Protein AF-A0A1W1Y326-F1 (afdb_monomer)

Solvent-accessible surface area (backbone atoms only — not comparable to full-atom values): 4362 Å² total; per-residue (Å²): 136,82,73,78,76,71,66,45,72,48,74,52,57,24,36,29,44,70,83,86,87,51,44,30,34,45,27,91,88,68,53,65,34,40,48,54,65,90,85,68,70,69,90,45,54,77,33,52,30,35,38,31,28,32,39,46,87,91,48,31,29,42,54,81,45,77,44,77,51,81,78,82,125

Structure (mmCIF, N/CA/C/O backbone):
data_AF-A0A1W1Y326-F1
#
_entry.id   AF-A0A1W1Y326-F1
#
loop_
_atom_site.group_PDB
_atom_site.id
_atom_site.type_symbol
_atom_site.label_atom_id
_atom_site.label_alt_id
_atom_site.label_comp_id
_atom_site.label_asym_id
_atom_site.label_entity_id
_atom_site.label_seq_id
_atom_site.pdbx_PDB_ins_code
_atom_site.Cartn_x
_atom_site.Cartn_y
_atom_site.Cartn_z
_atom_site.occu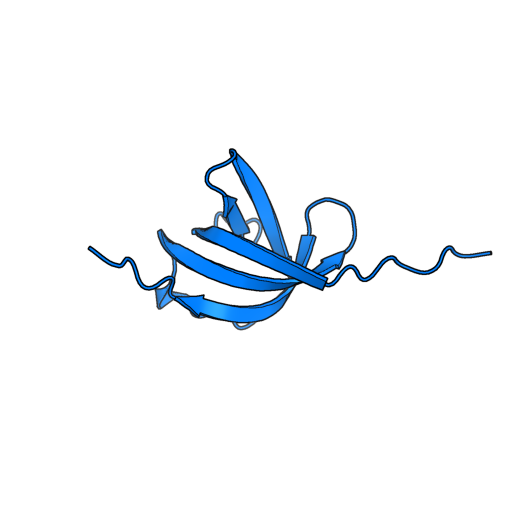pancy
_atom_site.B_iso_or_equiv
_atom_site.auth_seq_id
_atom_site.auth_comp_id
_atom_site.auth_asym_id
_atom_site.auth_atom_id
_atom_site.pdbx_PDB_model_num
ATOM 1 N N . MET A 1 1 ? 27.674 -6.658 -15.387 1.00 39.78 1 MET A N 1
ATOM 2 C CA . MET A 1 1 ? 27.045 -7.624 -14.463 1.00 39.78 1 MET A CA 1
ATOM 3 C C . MET A 1 1 ? 25.968 -6.859 -13.712 1.00 39.78 1 MET A C 1
ATOM 5 O O . MET A 1 1 ? 26.295 -6.154 -12.770 1.00 39.78 1 MET A O 1
ATOM 9 N N . PHE A 1 2 ? 24.730 -6.851 -14.210 1.00 45.06 2 PHE A N 1
ATOM 10 C CA . PHE A 1 2 ? 23.638 -6.145 -13.536 1.00 45.06 2 PHE A CA 1
ATOM 11 C C . PHE A 1 2 ? 23.128 -7.056 -12.427 1.00 45.06 2 PHE A C 1
ATOM 13 O O . PHE A 1 2 ? 22.704 -8.178 -12.700 1.00 45.06 2 PHE A O 1
ATOM 20 N N . GLY A 1 3 ? 23.309 -6.611 -11.184 1.00 40.66 3 GLY A N 1
ATOM 21 C CA . GLY A 1 3 ? 22.919 -7.353 -9.997 1.00 40.66 3 GLY A CA 1
ATOM 22 C C . GLY A 1 3 ? 21.458 -7.764 -10.097 1.00 40.66 3 GLY A C 1
ATOM 23 O O . GLY A 1 3 ? 20.599 -6.938 -10.392 1.00 40.66 3 GLY A O 1
ATOM 24 N N . ASN A 1 4 ? 21.230 -9.056 -9.888 1.00 47.72 4 ASN A N 1
ATOM 25 C CA . ASN A 1 4 ? 19.940 -9.682 -9.658 1.00 47.72 4 ASN A CA 1
ATOM 26 C C . ASN A 1 4 ? 19.064 -8.736 -8.823 1.00 47.72 4 ASN A C 1
ATOM 28 O O . ASN A 1 4 ? 19.371 -8.500 -7.653 1.00 47.72 4 ASN A O 1
ATOM 32 N N . GLY A 1 5 ? 18.049 -8.128 -9.444 1.00 49.09 5 GLY A N 1
ATOM 33 C CA . GLY A 1 5 ? 17.117 -7.259 -8.741 1.00 49.09 5 GLY A CA 1
ATOM 34 C C . GLY A 1 5 ? 16.529 -8.068 -7.598 1.00 49.09 5 GLY A C 1
ATOM 35 O O . GLY A 1 5 ? 15.859 -9.070 -7.840 1.00 49.09 5 GLY A O 1
ATOM 36 N N . ASN A 1 6 ? 16.851 -7.693 -6.360 1.00 57.97 6 ASN A N 1
ATOM 37 C CA . ASN A 1 6 ? 16.282 -8.312 -5.173 1.00 57.97 6 ASN A CA 1
ATOM 38 C C . ASN A 1 6 ? 14.793 -7.978 -5.160 1.00 57.97 6 ASN A C 1
ATOM 40 O O . ASN A 1 6 ? 14.372 -7.024 -4.517 1.00 57.97 6 ASN A O 1
ATOM 44 N N . ASN A 1 7 ? 14.005 -8.760 -5.893 1.00 67.19 7 ASN A N 1
ATOM 45 C CA . ASN A 1 7 ? 12.559 -8.669 -5.924 1.00 67.19 7 ASN A CA 1
ATOM 46 C C . ASN A 1 7 ? 12.023 -9.285 -4.626 1.00 67.19 7 ASN A C 1
ATOM 48 O O . ASN A 1 7 ? 11.437 -10.371 -4.605 1.00 67.19 7 ASN A O 1
ATOM 52 N N . ARG A 1 8 ? 12.367 -8.653 -3.500 1.00 87.38 8 ARG A N 1
ATOM 53 C CA . ARG A 1 8 ? 12.043 -9.142 -2.169 1.00 87.38 8 ARG A CA 1
ATOM 54 C C . ARG A 1 8 ? 10.539 -9.015 -1.995 1.00 87.38 8 ARG A C 1
ATOM 56 O O . ARG A 1 8 ? 10.001 -7.912 -1.950 1.00 87.38 8 ARG A O 1
ATOM 63 N N . ARG A 1 9 ? 9.871 -10.162 -1.88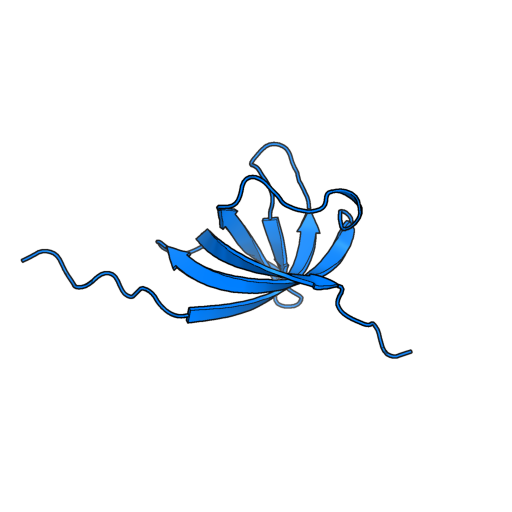4 1.00 92.44 9 ARG A N 1
ATOM 64 C CA . ARG A 1 9 ? 8.460 -10.223 -1.505 1.00 92.44 9 ARG A CA 1
ATOM 65 C C . ARG A 1 9 ? 8.314 -9.721 -0.078 1.00 92.44 9 ARG A C 1
ATOM 67 O O . ARG A 1 9 ? 9.051 -10.163 0.807 1.00 92.44 9 ARG A O 1
ATOM 74 N N . MET A 1 10 ? 7.369 -8.821 0.146 1.00 93.12 10 MET A N 1
ATOM 75 C CA . MET A 1 10 ? 7.079 -8.316 1.478 1.00 93.12 10 MET A CA 1
ATOM 76 C C . MET A 1 10 ? 5.601 -7.991 1.651 1.00 93.12 10 MET A C 1
ATOM 78 O O . MET A 1 10 ? 4.874 -7.764 0.684 1.00 93.12 10 MET A O 1
ATOM 82 N N . ARG A 1 11 ? 5.191 -7.976 2.918 1.00 94.44 11 ARG A N 1
ATOM 83 C CA . ARG A 1 11 ? 3.869 -7.574 3.381 1.00 94.44 11 ARG A CA 1
ATOM 84 C C . ARG A 1 11 ? 4.043 -6.347 4.270 1.00 94.44 11 ARG A C 1
ATOM 86 O O . ARG A 1 11 ? 4.846 -6.393 5.200 1.00 94.44 11 ARG A O 1
ATOM 93 N N . VAL A 1 12 ? 3.312 -5.276 3.981 1.00 94.62 12 VAL A N 1
ATOM 94 C CA . VAL A 1 12 ? 3.365 -4.004 4.716 1.00 94.62 12 VAL A CA 1
ATOM 95 C C . VAL A 1 12 ? 1.967 -3.666 5.204 1.00 94.62 12 VAL A C 1
ATOM 97 O O . VAL A 1 12 ? 1.002 -3.809 4.457 1.00 94.62 12 VAL A O 1
ATOM 100 N N . SER A 1 13 ? 1.857 -3.218 6.451 1.00 95.75 13 SER A N 1
ATOM 101 C CA . SER A 1 13 ? 0.591 -2.788 7.042 1.00 95.75 13 SER A CA 1
ATOM 102 C C . SER A 1 13 ? 0.710 -1.367 7.567 1.00 95.75 13 SER A C 1
ATOM 104 O O . SER A 1 13 ? 1.707 -1.027 8.202 1.00 95.75 13 SER A O 1
ATOM 106 N N . GLY A 1 14 ? -0.325 -0.564 7.352 1.00 95.56 14 GLY A N 1
ATOM 107 C CA . GLY A 1 14 ? -0.364 0.822 7.800 1.00 95.56 14 GLY A CA 1
ATOM 108 C C . GLY A 1 14 ? -1.581 1.559 7.257 1.00 95.56 14 GLY A C 1
ATOM 109 O O . GLY A 1 14 ? -2.507 0.931 6.743 1.00 95.56 14 GLY A O 1
ATOM 110 N N . VAL A 1 15 ? -1.593 2.880 7.405 1.00 96.06 15 VAL A N 1
ATOM 111 C CA . VAL A 1 15 ? -2.677 3.736 6.905 1.00 96.06 15 VAL A CA 1
ATOM 112 C C . VAL A 1 15 ? -2.436 4.045 5.432 1.00 96.06 15 VAL A C 1
ATOM 114 O O . VAL A 1 15 ? -1.350 4.509 5.086 1.00 96.06 15 VAL A O 1
ATOM 117 N N . LEU A 1 16 ? -3.436 3.778 4.586 1.00 94.50 16 LEU A N 1
ATOM 118 C CA . LEU A 1 16 ? -3.405 4.123 3.166 1.00 94.50 16 LEU A CA 1
ATOM 119 C C . LEU A 1 16 ? -3.716 5.612 2.972 1.00 94.50 16 LEU A C 1
ATOM 121 O O . LEU A 1 16 ? -4.726 6.103 3.474 1.00 94.50 16 LEU A O 1
ATOM 125 N N . SER A 1 17 ? -2.889 6.299 2.194 1.00 93.12 17 SER A N 1
ATOM 126 C CA . SER A 1 17 ? -3.042 7.716 1.859 1.00 93.12 17 SER A CA 1
ATOM 127 C C . SER A 1 17 ? -2.820 7.948 0.366 1.00 93.12 17 SER A C 1
ATOM 129 O O . SER A 1 17 ? -2.149 7.157 -0.292 1.00 93.12 17 SER A O 1
ATOM 131 N N . ASP A 1 18 ? -3.348 9.055 -0.149 1.00 90.00 18 ASP A N 1
ATOM 132 C CA . ASP A 1 18 ? -2.998 9.612 -1.458 1.00 90.00 18 ASP A CA 1
ATOM 133 C C . ASP A 1 18 ? -2.824 11.125 -1.290 1.00 90.00 18 ASP A C 1
ATOM 135 O O . ASP A 1 18 ? -3.784 11.852 -1.031 1.00 90.00 18 ASP A O 1
ATOM 139 N N . ASP A 1 19 ? -1.577 11.588 -1.337 1.00 81.25 19 ASP A N 1
ATOM 140 C CA . ASP A 1 19 ? -1.178 12.974 -1.071 1.00 81.25 19 ASP A CA 1
ATOM 141 C C . ASP A 1 19 ? -0.723 13.713 -2.342 1.00 81.25 19 ASP A C 1
ATOM 143 O O . ASP A 1 19 ? -0.053 14.744 -2.276 1.00 81.25 19 ASP A O 1
ATOM 147 N N . GLY A 1 20 ? -1.108 13.211 -3.522 1.00 78.38 20 GLY A N 1
ATOM 148 C CA . GLY A 1 20 ? -0.759 13.799 -4.820 1.00 78.38 20 GLY A CA 1
ATOM 149 C C . GLY A 1 20 ? 0.597 13.346 -5.371 1.00 78.38 20 GLY A C 1
ATOM 150 O O . GLY A 1 20 ? 0.911 13.633 -6.528 1.00 78.38 20 GLY A O 1
ATOM 151 N N . HIS A 1 21 ? 1.373 12.587 -4.590 1.00 78.06 21 HIS A N 1
ATOM 152 C CA . HIS A 1 21 ? 2.543 11.839 -5.063 1.00 78.06 21 HIS A CA 1
ATOM 153 C C . HIS A 1 21 ? 2.203 10.398 -5.476 1.00 78.06 21 HIS A C 1
ATOM 155 O O . HIS A 1 21 ? 3.079 9.663 -5.944 1.00 78.06 21 HIS A O 1
ATOM 161 N N . GLY A 1 22 ? 0.925 10.031 -5.362 1.00 85.69 22 GLY A N 1
ATOM 162 C CA . GLY A 1 22 ? 0.404 8.694 -5.573 1.00 85.69 22 GLY A CA 1
ATOM 163 C C . GLY A 1 22 ? 0.115 7.979 -4.251 1.00 85.69 22 GLY A C 1
ATOM 164 O O . GLY A 1 22 ? 0.400 8.491 -3.167 1.00 85.69 22 GLY A O 1
ATOM 165 N N . PRO A 1 23 ? -0.448 6.770 -4.335 1.00 92.25 23 PRO A N 1
ATOM 166 C CA . PRO A 1 23 ? -0.854 6.018 -3.162 1.00 92.25 23 PRO A CA 1
ATOM 167 C C . PRO A 1 23 ? 0.349 5.600 -2.308 1.00 92.25 23 PRO A C 1
ATOM 169 O O . PRO A 1 23 ? 1.367 5.124 -2.819 1.00 92.25 23 PRO A O 1
ATOM 172 N N . SER A 1 24 ? 0.215 5.723 -0.990 1.00 94.38 24 SER A N 1
ATOM 173 C CA . SER A 1 24 ? 1.262 5.380 -0.028 1.00 94.38 24 SER A CA 1
ATOM 174 C C . SER A 1 24 ? 0.714 4.722 1.237 1.00 94.38 24 SER A C 1
ATOM 176 O O . SER A 1 24 ? -0.462 4.859 1.571 1.00 94.38 24 SER A O 1
ATOM 178 N N . ILE A 1 25 ? 1.573 3.989 1.951 1.00 94.38 25 ILE A N 1
ATOM 179 C CA . ILE A 1 25 ? 1.285 3.456 3.286 1.00 94.38 25 ILE A CA 1
ATOM 180 C C . ILE A 1 25 ? 2.254 4.033 4.305 1.00 94.38 25 ILE A C 1
ATOM 182 O O . ILE A 1 25 ? 3.464 3.842 4.187 1.00 94.38 25 ILE A O 1
ATOM 186 N N . LEU A 1 26 ? 1.701 4.655 5.347 1.00 96.25 26 LEU A N 1
ATOM 187 C CA . LEU A 1 26 ? 2.436 5.004 6.558 1.00 96.25 26 LEU A CA 1
ATOM 188 C C . LEU A 1 26 ? 2.278 3.887 7.593 1.00 96.25 26 LEU A C 1
ATOM 190 O O . LEU A 1 26 ? 1.173 3.597 8.058 1.00 96.25 26 LEU A O 1
ATOM 194 N N . THR A 1 27 ? 3.388 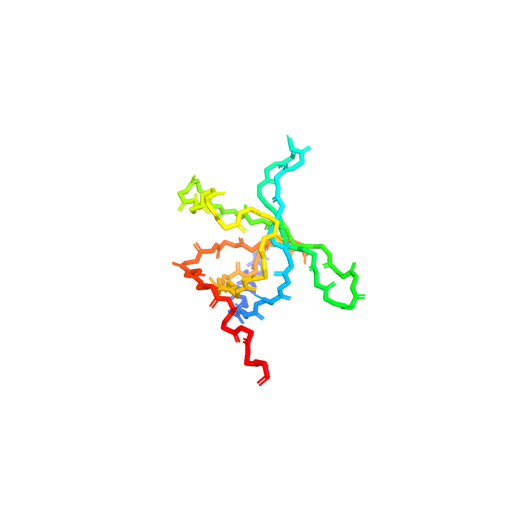3.246 7.934 1.00 95.88 27 THR A N 1
ATOM 195 C CA . THR A 1 27 ? 3.447 2.180 8.943 1.00 95.88 27 THR A CA 1
ATOM 196 C C . THR A 1 27 ? 3.454 2.743 10.367 1.00 95.88 27 THR A C 1
ATOM 198 O O . THR A 1 27 ? 3.788 3.906 10.589 1.00 95.88 27 THR A O 1
ATOM 201 N N . ASP A 1 28 ? 3.162 1.900 11.363 1.00 94.50 28 ASP A N 1
ATOM 202 C CA . ASP A 1 28 ? 3.230 2.297 12.781 1.00 94.50 28 ASP A CA 1
ATOM 203 C C . ASP A 1 28 ? 4.652 2.645 13.247 1.00 94.50 28 ASP A C 1
ATOM 205 O O . ASP A 1 28 ? 4.819 3.379 14.219 1.00 94.50 28 ASP A O 1
ATOM 209 N N . SER A 1 29 ? 5.680 2.119 12.570 1.00 95.19 29 SER A N 1
ATOM 210 C CA . SER A 1 29 ? 7.083 2.475 12.816 1.00 95.19 29 SER A CA 1
ATOM 211 C C . SER A 1 29 ? 7.466 3.836 12.229 1.00 95.19 29 SER A C 1
ATOM 213 O O . SER A 1 29 ? 8.566 4.314 12.494 1.00 95.19 29 SER A O 1
ATOM 215 N N . GLY A 1 30 ? 6.571 4.476 11.469 1.00 95.56 30 GLY A N 1
ATOM 216 C CA . GLY A 1 30 ? 6.817 5.753 10.803 1.00 95.56 30 GLY A CA 1
ATOM 217 C C . GLY A 1 30 ? 7.461 5.628 9.422 1.00 95.56 30 GLY A C 1
ATOM 218 O O . GLY A 1 30 ? 7.753 6.649 8.804 1.00 95.56 30 GLY A O 1
ATOM 219 N N . ASP A 1 31 ? 7.661 4.409 8.911 1.00 94.50 31 ASP A N 1
ATOM 220 C CA . ASP A 1 31 ? 8.155 4.196 7.550 1.00 94.50 31 ASP A CA 1
ATOM 221 C C . ASP A 1 31 ? 7.045 4.470 6.532 1.00 94.50 31 ASP A C 1
ATOM 223 O O . ASP A 1 31 ? 5.918 3.982 6.694 1.00 94.50 31 ASP A O 1
ATOM 227 N N . LEU A 1 32 ? 7.387 5.206 5.473 1.00 94.50 32 LEU A N 1
ATOM 228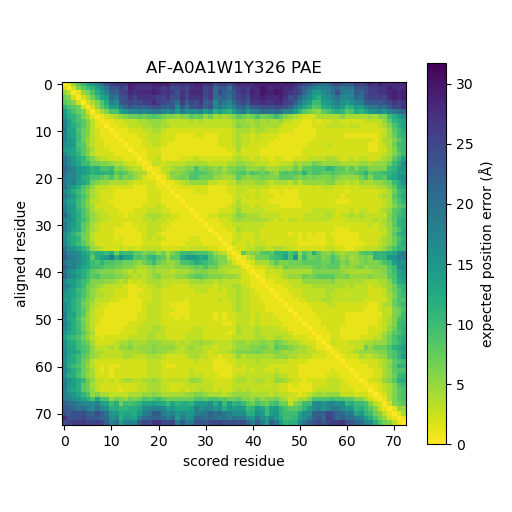 C CA . LEU A 1 32 ? 6.509 5.499 4.344 1.00 94.50 32 LEU A CA 1
ATOM 229 C C . LEU A 1 32 ? 6.863 4.599 3.157 1.00 94.50 32 LEU A C 1
ATOM 231 O O . LEU A 1 32 ? 8.020 4.536 2.745 1.00 94.50 32 LEU A O 1
ATOM 235 N N . TRP A 1 33 ? 5.854 3.943 2.592 1.00 94.50 33 TRP A N 1
ATOM 236 C CA . TRP A 1 33 ? 5.982 3.111 1.400 1.00 94.50 33 TRP A CA 1
ATOM 237 C C . TRP A 1 33 ? 5.151 3.670 0.256 1.00 94.50 33 TRP A C 1
ATOM 239 O O . TRP A 1 33 ? 3.948 3.854 0.411 1.00 94.50 33 TRP A O 1
ATOM 249 N N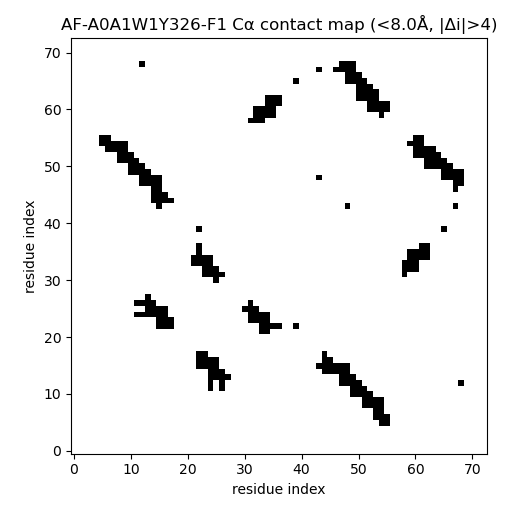 . ILE A 1 34 ? 5.769 3.876 -0.903 1.00 93.75 34 ILE A N 1
ATOM 250 C CA . ILE A 1 34 ? 5.080 4.273 -2.133 1.00 93.75 34 ILE A CA 1
ATOM 251 C C . ILE A 1 34 ? 4.545 3.026 -2.831 1.00 93.75 34 ILE A C 1
ATOM 253 O O . ILE A 1 34 ? 5.293 2.080 -3.099 1.00 93.75 34 ILE A O 1
ATOM 257 N N . LEU A 1 35 ? 3.252 3.016 -3.139 1.00 92.94 35 LEU A N 1
ATOM 258 C CA . LEU A 1 35 ? 2.605 1.896 -3.807 1.00 92.94 35 LEU A CA 1
ATOM 259 C C . LEU A 1 35 ? 2.632 2.113 -5.319 1.00 92.94 35 LEU A C 1
ATOM 261 O O . LEU A 1 35 ? 2.095 3.084 -5.843 1.00 92.94 35 LEU A O 1
ATOM 265 N N . ASP A 1 36 ? 3.250 1.180 -6.032 1.00 90.62 36 ASP A N 1
ATOM 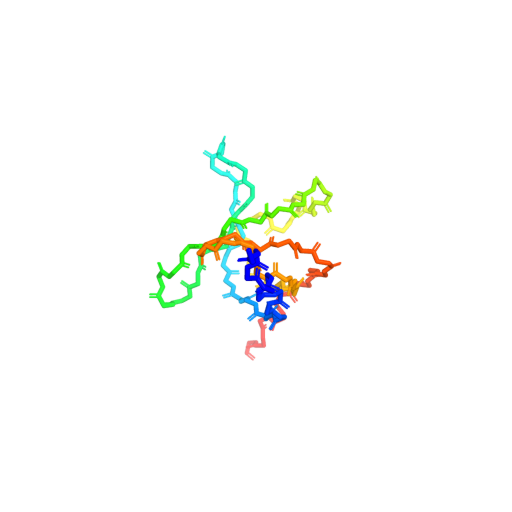266 C CA . ASP A 1 36 ? 3.258 1.161 -7.489 1.00 90.62 36 ASP A CA 1
ATOM 267 C C . ASP A 1 36 ? 2.119 0.257 -7.983 1.00 90.62 36 ASP A C 1
ATOM 269 O O . ASP A 1 36 ? 2.296 -0.948 -8.189 1.00 90.62 36 ASP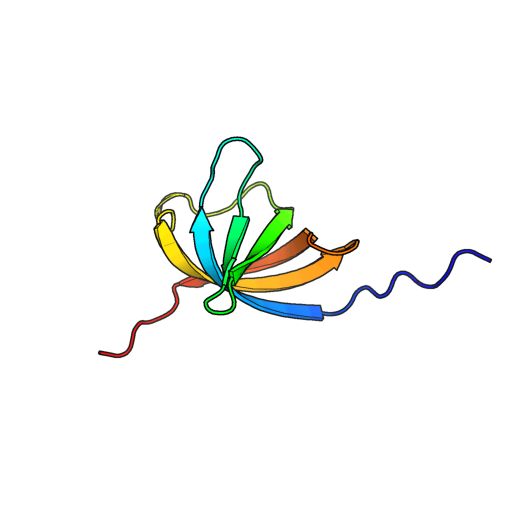 A O 1
ATOM 273 N N . ARG A 1 37 ? 0.908 0.832 -8.051 1.00 84.31 37 ARG A N 1
ATOM 274 C CA . ARG A 1 37 ? -0.306 0.214 -8.611 1.00 84.31 37 ARG A CA 1
ATOM 275 C C . ARG A 1 37 ? -1.339 1.283 -8.984 1.00 84.31 37 ARG A C 1
ATOM 277 O O . ARG A 1 37 ? -1.537 2.226 -8.227 1.00 84.31 37 ARG A O 1
ATOM 284 N N . LEU A 1 38 ? -2.026 1.099 -10.115 1.00 64.81 38 LEU A N 1
ATOM 285 C CA . LEU A 1 38 ? -3.057 2.026 -10.613 1.00 64.81 38 LEU A CA 1
ATOM 286 C C . LEU A 1 38 ? -4.469 1.763 -10.054 1.00 64.81 38 LEU A C 1
ATOM 288 O O . LEU A 1 38 ? -5.235 2.704 -9.897 1.00 64.81 38 LEU A O 1
ATOM 292 N N . ASP A 1 39 ? -4.794 0.514 -9.708 1.00 78.81 39 ASP A N 1
ATOM 293 C CA . ASP A 1 39 ? -6.159 0.095 -9.342 1.00 78.81 39 ASP A CA 1
ATOM 294 C C . ASP A 1 39 ? -6.308 -0.164 -7.834 1.00 78.81 39 ASP A C 1
ATOM 296 O O . ASP A 1 39 ? -6.682 -1.259 -7.406 1.00 78.81 39 ASP A O 1
ATOM 300 N N . LEU A 1 40 ? -5.939 0.809 -6.999 1.00 79.56 40 LEU A N 1
ATOM 301 C CA . LEU A 1 40 ? -6.246 0.724 -5.570 1.00 79.56 40 LEU A CA 1
ATOM 302 C C . LEU A 1 40 ? -7.685 1.161 -5.311 1.00 79.56 40 LEU A C 1
ATOM 304 O O . LEU A 1 40 ? -8.176 2.121 -5.900 1.00 79.56 40 LEU A O 1
ATOM 308 N N . ASP A 1 41 ? -8.341 0.444 -4.405 1.00 85.12 41 ASP A N 1
ATOM 309 C CA . ASP A 1 41 ? -9.671 0.801 -3.936 1.00 85.12 41 ASP A CA 1
ATOM 310 C C . ASP A 1 41 ? -9.586 2.076 -3.086 1.00 85.12 41 ASP A C 1
ATOM 312 O O . ASP A 1 41 ? -9.062 2.063 -1.967 1.00 85.12 41 ASP A O 1
ATOM 316 N N . LEU A 1 42 ? -10.054 3.191 -3.649 1.00 80.12 42 LEU A N 1
ATOM 317 C CA . LEU A 1 42 ? -9.997 4.504 -3.009 1.00 80.12 42 LEU A CA 1
ATOM 318 C C . LEU A 1 42 ? -10.919 4.599 -1.786 1.00 80.12 42 LEU A C 1
ATOM 320 O O . LEU A 1 42 ? -10.697 5.463 -0.938 1.00 80.12 42 LEU A O 1
ATOM 324 N N . ASP A 1 43 ? -11.884 3.687 -1.631 1.00 88.19 43 ASP A N 1
ATOM 325 C CA . ASP A 1 43 ? -12.722 3.617 -0.429 1.00 88.19 43 ASP A CA 1
ATOM 326 C C . ASP A 1 43 ? -11.903 3.219 0.816 1.00 88.19 43 ASP A C 1
ATOM 328 O O . ASP A 1 43 ? -12.332 3.425 1.952 1.00 88.19 43 ASP A O 1
ATOM 332 N N . LEU A 1 44 ? -10.689 2.687 0.622 1.00 88.81 44 LEU A N 1
ATOM 333 C CA . LEU A 1 44 ? -9.752 2.353 1.694 1.00 88.81 44 LEU A CA 1
ATOM 334 C C . LEU A 1 44 ? -8.858 3.531 2.115 1.00 88.81 44 LEU A C 1
ATOM 336 O O . LEU A 1 44 ? -8.054 3.372 3.038 1.00 88.81 44 LEU A O 1
ATOM 340 N N . LEU A 1 45 ? -8.955 4.701 1.475 1.00 91.31 45 LEU A N 1
ATOM 341 C CA . LEU A 1 45 ? -8.172 5.875 1.870 1.00 91.31 45 LEU A CA 1
ATOM 342 C C . LEU A 1 45 ? -8.463 6.269 3.326 1.00 91.31 45 LEU A C 1
ATOM 344 O O . LEU A 1 45 ? -9.601 6.261 3.790 1.00 91.31 45 LEU A O 1
ATOM 348 N N . GLY A 1 46 ? -7.406 6.583 4.073 1.00 92.62 46 GLY A N 1
ATOM 349 C CA . GLY A 1 46 ? -7.458 6.849 5.512 1.00 92.62 46 GLY A CA 1
ATOM 350 C C . GLY A 1 46 ? -7.676 5.605 6.381 1.00 92.62 46 GLY A C 1
ATOM 351 O O . GLY A 1 46 ? -7.582 5.696 7.606 1.00 92.62 46 GLY A O 1
ATOM 352 N N . SER A 1 47 ? -7.929 4.438 5.782 1.00 93.62 47 SER A N 1
ATOM 353 C CA . SER A 1 47 ? -8.108 3.182 6.505 1.00 93.62 47 SER A CA 1
ATOM 354 C C . SER A 1 47 ? -6.791 2.439 6.673 1.00 93.62 47 SER A C 1
ATOM 356 O O . SER A 1 47 ? -5.840 2.585 5.899 1.00 93.62 47 SER A O 1
ATOM 358 N N . ARG A 1 48 ? -6.744 1.585 7.698 1.00 95.12 48 ARG A N 1
ATOM 359 C CA . ARG A 1 48 ? -5.633 0.655 7.874 1.00 95.12 48 ARG A CA 1
ATOM 360 C C . ARG A 1 48 ? -5.781 -0.515 6.907 1.00 95.12 48 ARG A C 1
ATOM 362 O O . ARG A 1 48 ? -6.795 -1.212 6.908 1.00 95.12 48 ARG A O 1
ATOM 369 N N . VAL A 1 49 ? -4.742 -0.761 6.123 1.00 94.19 49 VAL A N 1
ATOM 370 C CA . VAL A 1 49 ? -4.690 -1.845 5.141 1.00 94.19 49 VAL A CA 1
ATOM 371 C C . VAL A 1 49 ? -3.429 -2.675 5.326 1.00 94.19 49 VAL A C 1
ATOM 373 O O . VAL A 1 49 ? -2.464 -2.260 5.973 1.00 94.19 49 VAL A O 1
ATOM 376 N N . THR A 1 50 ? -3.440 -3.855 4.726 1.00 94.75 50 THR A N 1
ATOM 377 C CA . THR A 1 50 ? -2.250 -4.656 4.476 1.00 94.75 50 THR A CA 1
ATOM 378 C C . THR A 1 50 ? -2.090 -4.812 2.972 1.00 94.75 50 THR A C 1
ATOM 380 O O . THR A 1 50 ? -3.033 -5.197 2.284 1.00 94.75 50 THR A O 1
ATOM 383 N N . VAL A 1 51 ? -0.890 -4.551 2.469 1.00 93.44 51 VAL A N 1
ATOM 384 C CA . VAL A 1 51 ? -0.514 -4.794 1.074 1.00 93.44 51 VAL A CA 1
ATOM 385 C C . VAL A 1 51 ? 0.579 -5.842 1.003 1.00 93.44 51 VAL A C 1
ATOM 387 O O . VAL A 1 51 ? 1.440 -5.935 1.880 1.00 93.44 51 VAL A O 1
ATOM 390 N N . GLU A 1 52 ? 0.557 -6.623 -0.065 1.00 94.31 52 GLU A N 1
ATOM 391 C CA . GLU A 1 52 ? 1.640 -7.520 -0.433 1.00 94.31 52 GLU A CA 1
ATOM 392 C C . GLU A 1 52 ? 2.145 -7.191 -1.820 1.00 94.31 52 GLU A C 1
ATOM 394 O O . GLU A 1 52 ? 1.380 -6.883 -2.738 1.00 94.31 52 GLU A O 1
ATOM 399 N N . GLY A 1 53 ? 3.453 -7.312 -1.976 1.00 93.69 53 GLY A N 1
ATOM 400 C CA . GLY A 1 53 ? 4.082 -6.992 -3.232 1.00 93.69 53 GLY A CA 1
ATOM 401 C C . GLY A 1 53 ? 5.551 -7.337 -3.255 1.00 93.69 53 GLY A C 1
ATOM 402 O O . GLY A 1 53 ? 6.073 -8.060 -2.397 1.00 93.69 53 GLY A O 1
ATOM 403 N N . ALA A 1 54 ? 6.216 -6.790 -4.255 1.00 94.31 54 ALA A N 1
ATOM 404 C CA . ALA A 1 54 ? 7.636 -6.942 -4.451 1.00 94.31 54 ALA A CA 1
ATOM 405 C C . ALA A 1 54 ? 8.335 -5.580 -4.341 1.00 94.31 54 ALA A C 1
ATOM 407 O O . ALA A 1 54 ? 7.936 -4.607 -4.987 1.00 94.31 54 ALA A O 1
ATOM 408 N N . GLN A 1 55 ? 9.332 -5.493 -3.460 1.00 93.56 55 GLN A N 1
ATOM 409 C CA . GLN A 1 55 ? 10.070 -4.255 -3.240 1.00 93.56 55 GLN A CA 1
ATOM 410 C C . GLN A 1 55 ? 10.858 -3.886 -4.499 1.00 93.56 55 GLN A C 1
ATOM 412 O O . GLN A 1 55 ? 11.592 -4.707 -5.052 1.00 93.56 55 GLN A O 1
ATOM 417 N N . HIS A 1 56 ? 10.738 -2.630 -4.914 1.00 89.94 56 H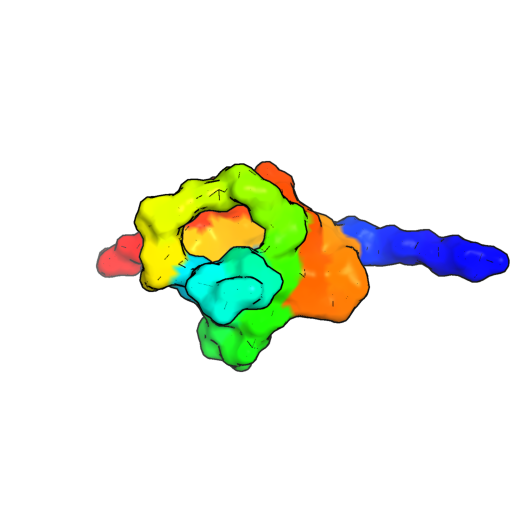IS A N 1
ATOM 418 C CA . HIS A 1 56 ? 11.497 -2.047 -6.006 1.00 89.94 56 HIS A CA 1
ATOM 419 C C . HIS A 1 56 ? 12.198 -0.781 -5.505 1.00 89.94 56 HIS A C 1
ATOM 421 O O . HIS A 1 56 ? 11.560 0.136 -5.004 1.00 89.94 56 HIS A O 1
ATOM 427 N N . GLY A 1 57 ? 13.526 -0.719 -5.605 1.00 87.94 57 GLY A N 1
ATOM 428 C CA . GLY A 1 57 ? 14.282 0.361 -4.964 1.00 87.94 57 GLY A CA 1
ATOM 429 C C . GLY A 1 57 ? 14.224 0.274 -3.434 1.00 87.94 57 GLY A C 1
ATOM 430 O O . GLY A 1 57 ? 14.254 -0.823 -2.877 1.00 87.94 57 GLY A O 1
ATOM 431 N N . TYR A 1 58 ? 14.189 1.423 -2.755 1.00 86.94 58 TYR A N 1
ATOM 432 C CA . TYR A 1 58 ? 14.268 1.484 -1.291 1.00 86.94 58 TYR A CA 1
ATOM 433 C C . TYR A 1 58 ? 12.897 1.505 -0.613 1.00 86.94 58 TYR A C 1
ATOM 435 O O . TYR A 1 58 ? 12.688 0.768 0.344 1.00 86.94 58 TYR A O 1
ATOM 443 N N . ASP A 1 59 ? 11.970 2.296 -1.136 1.00 89.06 59 ASP A N 1
ATOM 444 C CA . ASP A 1 59 ? 10.721 2.703 -0.485 1.00 89.06 59 ASP A CA 1
ATOM 445 C C . ASP A 1 59 ? 9.478 2.407 -1.333 1.00 89.06 59 ASP A C 1
ATOM 447 O O . ASP A 1 59 ? 8.362 2.755 -0.953 1.00 89.06 59 ASP A O 1
ATOM 451 N N . ARG A 1 60 ? 9.648 1.760 -2.490 1.00 93.00 60 ARG A N 1
ATOM 452 C CA . ARG A 1 60 ? 8.552 1.477 -3.411 1.00 93.00 60 ARG A CA 1
ATOM 453 C C . ARG A 1 60 ? 8.194 -0.003 -3.414 1.00 93.00 60 ARG A C 1
ATOM 455 O O . ARG A 1 60 ? 9.057 -0.883 -3.417 1.00 93.00 60 ARG A O 1
ATOM 462 N N . LEU A 1 61 ? 6.895 -0.270 -3.426 1.00 93.94 61 LEU A N 1
ATOM 463 C CA . LEU A 1 61 ? 6.324 -1.606 -3.442 1.00 93.94 61 LEU A CA 1
ATOM 464 C C . LEU A 1 61 ? 5.436 -1.762 -4.674 1.00 93.94 61 LEU A C 1
ATOM 466 O O . LEU A 1 61 ? 4.423 -1.079 -4.791 1.00 93.94 61 LEU A O 1
ATOM 470 N N . VAL A 1 62 ? 5.788 -2.685 -5.568 1.00 93.31 62 VAL A N 1
ATOM 471 C CA . VAL A 1 62 ? 4.889 -3.106 -6.650 1.00 93.31 62 VAL A CA 1
ATOM 472 C C . VAL A 1 62 ? 3.848 -4.031 -6.038 1.00 93.31 62 VAL A C 1
ATOM 474 O O . VAL A 1 62 ? 4.193 -5.129 -5.596 1.00 93.31 62 VAL A O 1
ATOM 477 N N . VAL A 1 63 ? 2.607 -3.557 -5.933 1.00 92.81 63 VAL A N 1
ATOM 478 C CA . VAL A 1 63 ? 1.552 -4.223 -5.157 1.00 92.81 63 VAL A CA 1
ATOM 479 C C . VAL A 1 63 ? 0.803 -5.232 -6.018 1.00 92.81 63 VAL A C 1
ATOM 481 O O . 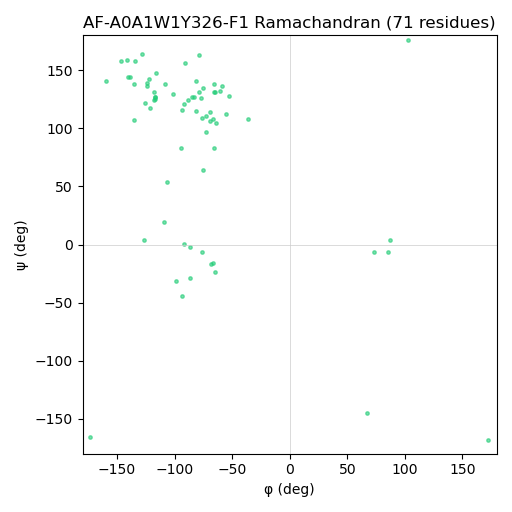VAL A 1 63 ? 0.184 -4.868 -7.015 1.00 92.81 63 VAL A O 1
ATOM 484 N N . ASP A 1 64 ? 0.757 -6.484 -5.568 1.00 91.81 64 ASP A N 1
ATOM 485 C CA . ASP A 1 64 ? -0.054 -7.523 -6.212 1.00 91.81 64 ASP A CA 1
ATOM 486 C C . ASP A 1 64 ? -1.385 -7.729 -5.485 1.00 91.81 64 ASP A C 1
ATOM 488 O O . ASP A 1 64 ? -2.408 -8.031 -6.108 1.00 91.81 64 ASP A O 1
ATOM 492 N N . TRP A 1 65 ? -1.402 -7.516 -4.166 1.00 92.44 65 TRP A N 1
ATOM 493 C CA . TRP A 1 65 ? -2.566 -7.748 -3.316 1.00 92.44 65 TRP A CA 1
ATOM 494 C C . TRP A 1 65 ? -2.732 -6.662 -2.251 1.00 92.44 65 TRP A C 1
ATOM 496 O O . TRP A 1 65 ? -1.754 -6.185 -1.678 1.00 92.44 65 TRP A O 1
ATOM 506 N N . THR A 1 66 ? -3.989 -6.327 -1.963 1.00 90.88 66 THR A N 1
ATOM 507 C CA . THR A 1 66 ? -4.400 -5.395 -0.909 1.00 90.88 66 THR A CA 1
ATOM 508 C C . THR A 1 66 ? -5.572 -6.009 -0.154 1.00 90.88 66 THR A C 1
ATOM 510 O O . THR A 1 66 ? -6.483 -6.561 -0.771 1.00 90.88 66 THR A O 1
ATOM 513 N N . GLY A 1 67 ? -5.577 -5.892 1.170 1.00 90.12 67 GLY A N 1
ATOM 514 C CA . GLY A 1 67 ? -6.712 -6.255 2.010 1.00 90.12 67 GLY A CA 1
ATOM 515 C C . GLY A 1 67 ? -6.924 -5.240 3.123 1.00 90.12 67 GLY A C 1
ATOM 516 O O . GLY A 1 67 ? -5.964 -4.700 3.676 1.00 90.12 67 GLY A O 1
ATOM 517 N N . ALA A 1 68 ? -8.187 -4.993 3.470 1.00 83.62 68 ALA A N 1
ATOM 518 C CA . ALA A 1 68 ? -8.525 -4.213 4.652 1.00 83.62 68 ALA A CA 1
ATOM 519 C C . ALA A 1 68 ? -7.969 -4.913 5.899 1.00 83.62 68 ALA A C 1
ATOM 521 O O . ALA A 1 68 ? -8.144 -6.125 6.074 1.00 83.62 68 ALA A O 1
ATOM 522 N N . ALA A 1 69 ? -7.295 -4.164 6.772 1.00 72.25 69 ALA A N 1
ATOM 523 C CA . ALA A 1 69 ? -6.899 -4.713 8.055 1.00 72.25 69 ALA A CA 1
ATOM 524 C C . ALA A 1 69 ? -8.166 -4.824 8.909 1.00 72.25 69 ALA A C 1
ATOM 526 O O . ALA A 1 69 ? -8.740 -3.812 9.308 1.00 72.25 69 ALA A O 1
ATOM 527 N N . VAL A 1 70 ? -8.622 -6.049 9.182 1.00 61.91 70 VAL A N 1
ATOM 528 C CA . VAL A 1 70 ? -9.689 -6.263 10.163 1.00 61.91 70 VAL A CA 1
ATOM 529 C C . VAL A 1 70 ? -9.138 -5.823 11.515 1.00 61.91 70 VAL A C 1
ATOM 531 O O . VAL A 1 70 ? -8.304 -6.508 12.108 1.00 61.91 70 VAL A O 1
ATOM 534 N N . GLN A 1 71 ? -9.568 -4.655 11.984 1.00 54.09 71 GLN A N 1
ATOM 535 C CA . GLN A 1 71 ? -9.276 -4.201 13.332 1.00 54.09 71 GLN A CA 1
ATOM 536 C C . GLN A 1 71 ? -10.133 -5.056 14.272 1.00 54.09 71 GLN A C 1
ATOM 538 O O . GLN A 1 71 ? -11.335 -4.842 14.409 1.00 54.09 71 GLN A O 1
ATOM 543 N N . MET A 1 72 ? -9.535 -6.109 14.832 1.00 45.66 72 MET A N 1
ATOM 544 C CA . MET A 1 72 ? -10.153 -6.861 15.919 1.00 45.66 72 MET A CA 1
ATOM 545 C C . MET A 1 72 ? -10.208 -5.924 17.128 1.00 45.66 72 MET A C 1
ATOM 547 O O . MET A 1 72 ? -9.163 -5.560 17.665 1.00 45.66 72 MET A O 1
ATOM 551 N N . ASN A 1 73 ? -11.422 -5.478 17.454 1.00 44.22 73 ASN A N 1
ATOM 552 C CA . ASN A 1 73 ? -11.749 -4.719 18.661 1.00 44.22 73 ASN A CA 1
ATOM 553 C C . ASN A 1 73 ? -11.556 -5.575 19.917 1.00 44.22 73 ASN A C 1
ATOM 555 O O . ASN A 1 73 ? -11.939 -6.768 19.859 1.00 44.22 73 ASN A O 1
#

Foldseek 3Di:
DPPDQQQPKDKAKAAWADPPVAIWGQHPVRQIAHEDDDDDDCVSHRAIKMFIATDDPDRYGDTPDIDGDPPPD

Nearest PDB structures (foldseek):
  3k0x-assembly1_A  TM=7.440E-01  e=6.248E-02  Schizosaccharomyces pombe
  3kf6-assembly1_B  TM=7.262E-01  e=5.222E-02  Schizosaccharomyces pombe
  8ce8-assembly1_E  TM=7.081E-01  e=4.634E-02  Escherichia coli K-12
  3kdf-assembly1_A  TM=7.372E-01  e=3.331E-01  Homo sapiens
  8oeu-assembly1_S  TM=5.703E-01  e=2.866E+00  Homo sapiens

Radius of gyration: 12.63 Å; Cα contacts (8 Å, |Δi|>4): 138; chains: 1; bounding box: 40×24×33 Å

pLDDT: mean 84.27, std 15.78, range [39.78, 96.25]

Sequence (73 aa):
MFGNGNNRRMRVSGVLSDDGHGPSILTDSGDLWILDRLDLDLDLLGSRVTVEGAQHGYDRLVVDWTGAAVQMN

Mean predicted aligned error: 6.51 Å

Secondary structure (DSSP, 8-state):
--------EEEEEEEEEE-SS-EEEE-TTS-EEEEE-S---GGGTTSEEEEEEEEETTTEEEEEEEEE-----